Protein AF-A0A439V3S3-F1 (afdb_monomer_lite)

Secondary structure (DSSP, 8-state):
--------EE-SS-B-SSS-BHHHHHHHHHHTSPPSSTHHHHHHHHHHHT---EE---S-SSSPPP------

Structure (mmCIF, N/CA/C/O backbone):
data_AF-A0A439V3S3-F1
#
_entry.id   AF-A0A439V3S3-F1
#
loop_
_atom_site.group_PDB
_atom_site.id
_atom_site.type_symbol
_atom_site.label_atom_id
_atom_site.label_alt_id
_atom_site.label_comp_id
_atom_site.label_asym_id
_atom_site.label_entity_id
_atom_site.label_seq_id
_atom_site.pdbx_PDB_ins_code
_atom_site.Cartn_x
_atom_site.Cartn_y
_atom_site.Cartn_z
_atom_site.occupancy
_atom_site.B_iso_or_equiv
_atom_site.auth_seq_id
_atom_site.auth_comp_id
_atom_site.auth_asym_id
_atom_site.auth_atom_id
_atom_site.pdbx_PDB_model_num
ATOM 1 N N . ILE A 1 1 ? 26.408 4.265 2.813 1.00 78.56 1 ILE A N 1
ATOM 2 C CA . ILE A 1 1 ? 26.266 5.132 1.616 1.00 78.56 1 ILE A CA 1
ATOM 3 C C . ILE A 1 1 ? 24.797 5.151 1.217 1.00 78.56 1 ILE A C 1
ATOM 5 O O . ILE A 1 1 ? 24.201 4.083 1.167 1.00 78.56 1 ILE A O 1
ATOM 9 N N . PHE A 1 2 ? 24.226 6.330 0.966 1.00 89.25 2 PHE A N 1
ATOM 10 C CA . PHE A 1 2 ? 22.875 6.491 0.417 1.00 89.25 2 PHE A CA 1
ATOM 11 C C . PHE A 1 2 ? 22.981 6.907 -1.053 1.00 89.25 2 PHE A C 1
ATOM 13 O O . PHE A 1 2 ? 23.823 7.739 -1.390 1.00 89.25 2 PHE A O 1
ATOM 20 N N . ARG A 1 3 ? 22.168 6.306 -1.929 1.00 91.69 3 ARG A N 1
ATOM 21 C CA . ARG A 1 3 ? 22.143 6.608 -3.367 1.00 91.69 3 ARG A CA 1
ATOM 22 C C . ARG A 1 3 ? 20.732 6.440 -3.919 1.00 91.69 3 ARG A C 1
ATOM 24 O O . ARG A 1 3 ? 20.082 5.431 -3.654 1.00 91.69 3 ARG A O 1
ATOM 31 N N . ASN A 1 4 ? 20.304 7.387 -4.744 1.00 92.31 4 ASN A N 1
ATOM 32 C CA . ASN A 1 4 ? 19.023 7.304 -5.436 1.00 92.31 4 ASN A CA 1
ATOM 33 C C . ASN A 1 4 ? 19.125 6.331 -6.616 1.00 92.31 4 ASN A C 1
ATOM 35 O O . ASN A 1 4 ? 20.088 6.365 -7.382 1.00 92.31 4 ASN A O 1
ATOM 39 N N . THR A 1 5 ? 18.133 5.452 -6.739 1.00 93.94 5 THR A N 1
ATOM 40 C CA . THR A 1 5 ? 18.024 4.431 -7.790 1.00 93.94 5 THR A CA 1
ATOM 41 C C . THR A 1 5 ? 16.573 4.410 -8.269 1.00 93.94 5 THR A C 1
ATOM 43 O O . THR A 1 5 ? 15.687 4.553 -7.422 1.00 93.94 5 THR A O 1
ATOM 46 N N . PRO A 1 6 ? 16.295 4.238 -9.573 1.00 93.62 6 PRO A N 1
ATOM 47 C CA . PRO A 1 6 ? 14.926 4.056 -10.046 1.00 93.62 6 PRO A CA 1
ATOM 48 C C . PRO A 1 6 ? 14.276 2.827 -9.393 1.00 93.62 6 PRO A C 1
ATOM 50 O O . PRO A 1 6 ? 14.916 1.787 -9.220 1.00 93.62 6 PRO A O 1
ATOM 53 N N . GLN A 1 7 ? 13.006 2.954 -9.014 1.00 95.94 7 GLN A N 1
ATOM 54 C CA . GLN A 1 7 ? 12.206 1.891 -8.405 1.00 95.94 7 GLN A CA 1
ATOM 55 C C . GLN A 1 7 ? 10.744 2.015 -8.854 1.00 95.94 7 GLN A C 1
ATOM 57 O O . GLN A 1 7 ? 10.290 3.093 -9.233 1.00 95.94 7 GLN A O 1
ATOM 62 N N . TRP A 1 8 ? 10.011 0.909 -8.778 1.00 95.94 8 TRP A N 1
ATOM 63 C CA . TRP A 1 8 ? 8.574 0.838 -9.017 1.00 95.94 8 TRP A CA 1
ATOM 64 C C . TRP A 1 8 ? 7.813 1.026 -7.706 1.00 95.94 8 TRP A C 1
ATOM 66 O O . TRP A 1 8 ? 8.083 0.331 -6.719 1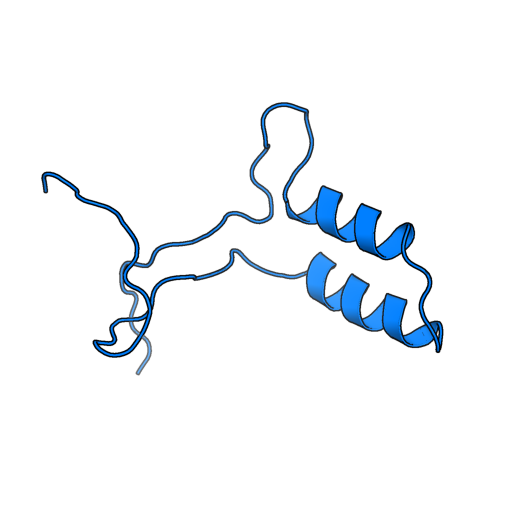.00 95.94 8 TRP A O 1
ATOM 76 N N . PHE A 1 9 ? 6.842 1.937 -7.717 1.00 96.62 9 PHE A N 1
ATOM 77 C CA . PHE A 1 9 ? 6.048 2.311 -6.550 1.00 96.62 9 PHE A CA 1
ATOM 78 C C . PHE A 1 9 ? 4.552 2.162 -6.812 1.00 96.62 9 PHE A C 1
ATOM 80 O O . PHE A 1 9 ? 4.085 2.315 -7.940 1.00 96.62 9 PHE A O 1
ATOM 87 N N . VAL A 1 10 ? 3.803 1.924 -5.740 1.00 96.75 10 VAL A N 1
ATOM 88 C CA . VAL A 1 10 ? 2.357 2.141 -5.682 1.00 96.75 10 VAL A CA 1
ATOM 89 C C . VAL A 1 10 ? 2.103 3.438 -4.929 1.00 96.75 10 VAL A C 1
ATOM 91 O O . VAL A 1 10 ? 2.572 3.596 -3.800 1.00 96.75 10 VAL A O 1
ATOM 94 N N . TYR A 1 11 ? 1.345 4.336 -5.552 1.00 97.38 11 TYR A N 1
ATOM 95 C CA . TYR A 1 11 ? 0.957 5.602 -4.944 1.00 97.38 11 TYR A CA 1
ATOM 96 C C . TYR A 1 11 ? -0.078 5.395 -3.837 1.00 97.38 11 TYR A C 1
ATOM 98 O O . TYR A 1 11 ? -1.101 4.744 -4.062 1.00 97.38 11 TYR A O 1
ATOM 106 N N . MET A 1 12 ? 0.155 5.986 -2.667 1.00 97.81 12 MET A N 1
ATOM 107 C CA . MET A 1 12 ? -0.809 5.945 -1.560 1.00 97.81 12 MET A CA 1
ATOM 108 C C . MET A 1 12 ? -1.899 7.014 -1.695 1.00 97.81 12 MET A C 1
ATOM 110 O O . MET A 1 12 ? -3.058 6.744 -1.375 1.00 97.81 12 MET A O 1
ATOM 114 N N . ASP A 1 13 ? -1.539 8.192 -2.210 1.00 97.62 13 ASP A N 1
ATOM 115 C CA . ASP A 1 13 ? -2.400 9.387 -2.243 1.00 97.62 13 ASP A CA 1
ATOM 116 C C . ASP A 1 13 ? -2.849 9.796 -3.651 1.00 97.62 13 ASP A C 1
ATOM 118 O O . ASP A 1 13 ? -3.462 10.845 -3.835 1.00 97.62 13 ASP A O 1
ATOM 122 N N . LYS A 1 14 ? -2.568 8.972 -4.666 1.00 97.56 14 LYS A N 1
ATOM 123 C CA . LYS A 1 14 ? -3.063 9.225 -6.021 1.00 97.56 14 LYS A CA 1
ATOM 124 C C . LYS A 1 14 ? -4.570 8.972 -6.084 1.00 97.56 14 LYS A C 1
ATOM 126 O O . LYS A 1 14 ? -5.039 7.932 -5.622 1.00 97.56 14 LYS A O 1
ATOM 131 N N . ASP A 1 15 ? -5.288 9.910 -6.697 1.00 97.06 15 ASP A N 1
ATOM 132 C CA . ASP A 1 15 ? -6.714 9.779 -6.996 1.00 97.06 15 ASP A CA 1
ATOM 133 C C . ASP A 1 15 ? -6.965 8.579 -7.928 1.00 97.06 15 ASP A C 1
ATOM 135 O O . ASP A 1 15 ? -6.265 8.394 -8.932 1.00 97.06 15 ASP A O 1
ATOM 139 N N . LEU A 1 16 ? -7.937 7.742 -7.563 1.00 96.31 16 LEU A N 1
ATOM 140 C CA . LEU A 1 16 ? -8.293 6.510 -8.272 1.00 96.31 16 LEU A CA 1
ATOM 141 C C . LEU A 1 16 ? -9.440 6.686 -9.288 1.00 96.31 16 LEU A C 1
ATOM 143 O O . LEU A 1 16 ? -9.921 5.693 -9.833 1.00 96.31 16 LEU A O 1
ATOM 147 N N . GLY A 1 17 ? -9.858 7.921 -9.573 1.00 96.62 17 GLY A N 1
ATOM 148 C CA . GLY A 1 17 ? -10.898 8.290 -10.539 1.00 96.62 17 GLY A CA 1
ATOM 149 C C . GLY A 1 17 ? -12.279 8.549 -9.930 1.00 96.62 17 GLY A C 1
ATOM 150 O O . GLY A 1 17 ? -13.200 8.924 -10.651 1.00 96.62 17 GLY A O 1
ATOM 151 N N . ASP A 1 18 ? -12.433 8.358 -8.622 1.00 97.38 18 ASP A N 1
ATOM 152 C CA . ASP A 1 18 ? -13.686 8.518 -7.874 1.00 97.38 18 ASP A CA 1
ATOM 153 C C . ASP A 1 18 ? -13.543 9.458 -6.662 1.00 97.38 18 ASP A C 1
ATOM 155 O O . ASP A 1 18 ? -14.379 9.440 -5.758 1.00 97.38 18 ASP A O 1
ATOM 159 N N . GLY A 1 19 ? -12.474 10.262 -6.611 1.00 96.44 19 GLY A N 1
ATOM 160 C CA . GLY A 1 19 ? -12.183 11.140 -5.475 1.00 96.44 19 GLY A CA 1
ATOM 161 C C . GLY A 1 19 ? -11.590 10.417 -4.262 1.00 96.44 19 GLY A C 1
ATOM 162 O O . GLY A 1 19 ? -11.392 11.036 -3.215 1.00 96.44 19 GLY A O 1
ATOM 163 N N . THR A 1 20 ? -11.315 9.111 -4.360 1.00 97.81 20 THR A N 1
ATOM 164 C CA . THR A 1 20 ? -10.675 8.335 -3.289 1.00 97.81 20 THR A CA 1
ATOM 165 C C . THR A 1 20 ? -9.228 7.980 -3.626 1.00 97.81 20 THR A C 1
ATOM 167 O O . THR A 1 20 ? -8.818 7.960 -4.786 1.00 97.81 20 THR A O 1
ATOM 170 N N . THR A 1 21 ? -8.443 7.673 -2.592 1.00 98.31 21 THR A N 1
ATOM 171 C CA . THR A 1 21 ? -7.049 7.236 -2.706 1.00 98.31 21 THR A CA 1
ATOM 172 C C . THR A 1 21 ? -6.889 5.845 -2.106 1.00 98.31 21 THR A C 1
ATOM 174 O O . THR A 1 21 ? -7.757 5.354 -1.374 1.00 98.31 21 THR A O 1
ATOM 177 N N . LEU A 1 22 ? -5.757 5.190 -2.372 1.00 97.62 22 LEU A N 1
ATOM 178 C CA . LEU A 1 22 ? -5.460 3.907 -1.736 1.00 97.62 22 LEU A CA 1
ATOM 179 C C . LEU A 1 22 ? -5.421 4.042 -0.205 1.00 97.62 22 LEU A C 1
ATOM 181 O O . LEU A 1 22 ? -5.939 3.173 0.499 1.00 97.62 22 LEU A O 1
ATOM 185 N N . ARG A 1 23 ? -4.872 5.151 0.313 1.00 98.19 23 ARG A N 1
ATOM 186 C CA . ARG A 1 23 ? -4.855 5.449 1.749 1.00 98.19 23 ARG A CA 1
ATOM 187 C C . ARG A 1 23 ? -6.264 5.601 2.314 1.00 98.19 23 ARG A C 1
ATOM 189 O O . ARG A 1 23 ? -6.571 4.951 3.309 1.00 98.19 23 ARG A O 1
ATOM 196 N N . SER A 1 24 ? -7.129 6.412 1.698 1.00 98.19 24 SER A N 1
ATOM 197 C CA . SER A 1 24 ? -8.470 6.656 2.250 1.00 98.19 24 SER A CA 1
ATOM 198 C C . SER A 1 24 ? -9.331 5.392 2.246 1.00 98.19 24 SER A C 1
ATOM 200 O O . SER A 1 24 ? -9.999 5.102 3.241 1.00 98.19 24 SER A O 1
ATOM 202 N N . ARG A 1 25 ? -9.239 4.576 1.186 1.00 98.12 25 ARG A N 1
ATOM 203 C CA . ARG A 1 25 ? -9.895 3.261 1.125 1.00 98.12 25 ARG A CA 1
ATOM 204 C C . ARG A 1 25 ? -9.380 2.311 2.207 1.00 98.12 25 ARG A C 1
ATOM 206 O O . ARG A 1 25 ? -10.182 1.651 2.862 1.00 98.12 25 ARG A O 1
ATOM 213 N N . ALA A 1 26 ? -8.064 2.256 2.423 1.00 98.06 26 ALA A N 1
ATOM 214 C CA . ALA A 1 26 ? -7.470 1.411 3.458 1.00 98.06 26 ALA A CA 1
ATOM 215 C C . ALA A 1 26 ? -7.882 1.847 4.874 1.00 98.06 26 ALA A C 1
ATOM 217 O O . ALA A 1 26 ? -8.245 0.998 5.683 1.00 98.06 26 ALA A O 1
ATOM 218 N N . LEU A 1 27 ? -7.881 3.153 5.165 1.00 98.31 27 LEU A N 1
ATOM 219 C CA . LEU A 1 27 ? -8.326 3.686 6.457 1.00 98.31 27 LEU A CA 1
ATOM 220 C C . LEU A 1 27 ? -9.800 3.374 6.718 1.00 98.31 27 LEU A C 1
ATOM 222 O O . LEU A 1 27 ? -10.132 2.889 7.795 1.00 98.31 27 LEU A O 1
ATOM 226 N N . LYS A 1 28 ? -10.663 3.552 5.711 1.00 98.38 28 LYS A N 1
ATOM 227 C CA . LYS A 1 28 ? -12.072 3.167 5.819 1.00 98.38 28 LYS A CA 1
ATOM 228 C C . LYS A 1 28 ? -12.235 1.670 6.100 1.00 98.38 28 LYS A C 1
ATOM 230 O O . LYS A 1 28 ? -13.003 1.298 6.978 1.00 98.38 28 LYS A O 1
ATOM 235 N N . ALA A 1 29 ? -11.502 0.814 5.390 1.00 98.31 29 ALA A N 1
ATOM 236 C CA . ALA A 1 29 ? -11.573 -0.629 5.607 1.00 98.31 29 ALA A CA 1
ATOM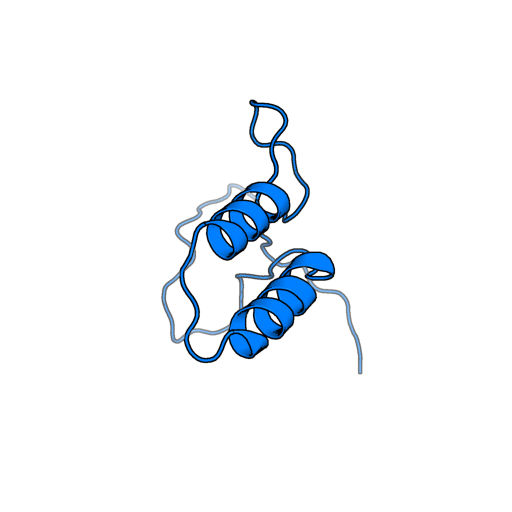 237 C C . ALA A 1 29 ? -11.096 -1.031 7.014 1.00 98.31 29 ALA A C 1
ATOM 239 O O . ALA A 1 29 ? -11.658 -1.944 7.616 1.00 98.31 29 ALA A O 1
ATOM 240 N N . ILE A 1 30 ? -10.084 -0.341 7.554 1.00 98.06 30 ILE A N 1
ATOM 241 C CA . ILE A 1 30 ? -9.647 -0.509 8.945 1.00 98.06 30 ILE A CA 1
ATOM 242 C C . ILE A 1 30 ? -10.775 -0.118 9.906 1.00 98.06 30 ILE A C 1
ATOM 244 O O . ILE A 1 30 ? -11.040 -0.865 10.842 1.00 98.06 30 ILE A O 1
ATOM 248 N N . ASP A 1 31 ? -11.462 0.999 9.670 1.00 97.50 31 ASP A N 1
ATOM 249 C CA . ASP A 1 31 ? -12.562 1.453 10.530 1.00 97.50 31 ASP A CA 1
ATOM 250 C C . ASP A 1 31 ? -13.781 0.520 10.499 1.00 97.50 31 ASP A C 1
ATOM 252 O O . ASP A 1 31 ? -14.417 0.306 11.530 1.00 97.50 31 ASP A O 1
ATOM 256 N N . ASP A 1 32 ? -14.072 -0.079 9.343 1.00 98.00 32 ASP A N 1
ATOM 257 C CA . ASP A 1 32 ? -15.173 -1.034 9.171 1.00 98.00 32 ASP A CA 1
ATOM 258 C C . ASP A 1 32 ? -14.845 -2.434 9.748 1.00 98.00 32 ASP A C 1
ATOM 260 O O . ASP A 1 32 ? -15.721 -3.297 9.849 1.00 98.00 32 ASP A O 1
ATOM 264 N N . THR A 1 33 ? -13.586 -2.693 10.122 1.00 98.00 33 THR A N 1
ATOM 265 C CA . THR A 1 33 ? -13.124 -4.005 10.597 1.00 98.00 33 THR A CA 1
ATOM 266 C C . THR A 1 33 ? -13.181 -4.106 12.122 1.00 98.00 33 THR A C 1
ATOM 268 O O . THR A 1 33 ? -12.707 -3.238 12.849 1.00 98.00 33 THR A O 1
ATOM 271 N N . ARG A 1 34 ? -13.688 -5.228 12.648 1.00 97.50 34 ARG A N 1
ATOM 272 C CA . ARG A 1 34 ? -13.653 -5.520 14.091 1.00 97.50 34 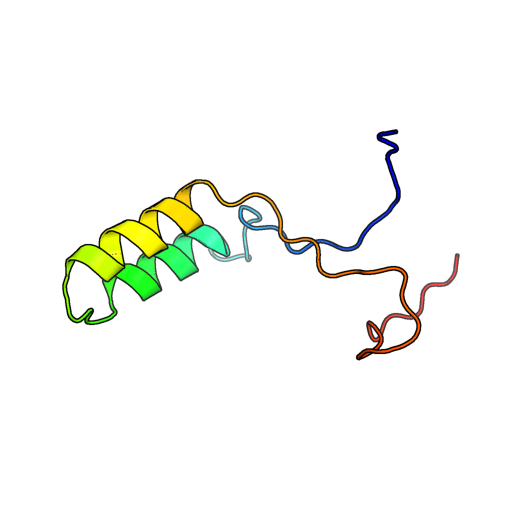ARG A CA 1
ATOM 273 C C . ARG A 1 34 ? -12.255 -5.968 14.531 1.00 97.50 34 ARG A C 1
ATOM 275 O O . ARG A 1 34 ? -11.792 -7.031 14.124 1.00 97.50 34 ARG A O 1
ATOM 282 N N . PHE A 1 35 ? -11.646 -5.234 15.463 1.00 97.75 35 PHE A N 1
ATOM 283 C CA . PHE A 1 35 ? -10.369 -5.599 16.090 1.00 97.75 35 PHE A CA 1
ATOM 284 C C . PHE A 1 35 ? -10.550 -6.172 17.498 1.00 97.75 35 PHE A C 1
ATOM 286 O O . PHE A 1 35 ? -11.350 -5.679 18.294 1.00 97.75 35 PHE A O 1
ATOM 293 N N . VAL A 1 36 ? -9.760 -7.196 17.832 1.00 96.62 36 VAL A N 1
ATOM 294 C CA . VAL A 1 36 ? -9.674 -7.760 19.186 1.00 96.62 36 VAL A CA 1
ATOM 295 C C . VAL A 1 36 ? -8.195 -8.016 19.517 1.00 96.62 36 VAL A C 1
ATOM 297 O O . VAL A 1 36 ? -7.596 -8.890 18.893 1.00 96.62 36 VAL A O 1
ATOM 300 N N . PRO A 1 37 ? -7.584 -7.282 20.470 1.00 95.81 37 PRO A N 1
ATOM 301 C CA . PRO A 1 37 ? -8.137 -6.152 21.227 1.00 95.81 37 PRO A CA 1
ATOM 302 C C . PRO A 1 37 ? -8.273 -4.871 20.379 1.00 95.81 37 PRO A C 1
ATOM 304 O O . PRO A 1 37 ? -7.554 -4.687 19.398 1.00 95.81 37 PRO A O 1
ATOM 307 N N . ALA A 1 38 ? -9.140 -3.943 20.805 1.00 94.06 38 ALA A N 1
ATOM 308 C CA . ALA A 1 38 ? -9.423 -2.690 20.087 1.00 94.06 38 ALA A CA 1
ATOM 309 C C . ALA A 1 38 ? -8.172 -1.825 19.830 1.00 94.06 38 ALA A C 1
ATOM 311 O O . ALA A 1 38 ? -8.049 -1.192 18.786 1.00 94.06 38 ALA A O 1
ATOM 312 N N . ALA A 1 39 ? -7.187 -1.865 20.733 1.00 96.12 39 ALA A N 1
ATOM 313 C CA . ALA A 1 39 ? -5.918 -1.151 20.569 1.00 96.12 39 ALA A CA 1
ATOM 314 C C . ALA A 1 39 ? -5.143 -1.538 19.290 1.00 96.12 39 ALA A C 1
ATOM 316 O O . ALA A 1 39 ? -4.310 -0.760 18.824 1.00 96.12 39 ALA A O 1
ATOM 317 N N . GLY A 1 40 ? -5.406 -2.715 18.706 1.00 97.25 40 GLY A N 1
ATOM 318 C CA . GLY A 1 40 ? -4.826 -3.123 17.426 1.00 97.25 40 GLY A CA 1
ATOM 319 C C . GLY A 1 40 ? -5.237 -2.214 16.265 1.00 97.25 40 GLY A C 1
ATOM 320 O O . GLY A 1 40 ? -4.400 -1.915 15.413 1.00 97.25 40 GLY A O 1
ATOM 321 N N . GLN A 1 41 ? -6.475 -1.707 16.281 1.00 97.69 41 GLN A N 1
ATOM 322 C CA . GLN A 1 41 ? -6.991 -0.802 15.253 1.00 97.69 41 GLN A CA 1
ATOM 323 C C . GLN A 1 41 ? -6.193 0.501 15.221 1.00 97.69 41 GLN A C 1
ATOM 325 O O . GLN A 1 41 ? -5.709 0.903 14.168 1.00 97.69 41 GLN A O 1
ATOM 330 N N . ASN A 1 42 ? -5.966 1.115 16.384 1.00 96.25 42 ASN A N 1
ATOM 331 C CA . ASN A 1 42 ? -5.235 2.381 16.475 1.00 96.25 42 ASN A CA 1
ATOM 332 C C . ASN A 1 42 ? -3.806 2.255 15.928 1.00 96.25 42 ASN A C 1
ATOM 334 O O . ASN A 1 42 ? -3.314 3.163 15.265 1.00 96.25 42 ASN A O 1
ATOM 338 N N . ARG A 1 43 ? -3.149 1.111 16.160 1.00 96.31 43 ARG A N 1
ATOM 339 C CA . ARG A 1 43 ? -1.782 0.863 15.678 1.00 96.31 43 ARG A CA 1
ATOM 340 C C . ARG A 1 43 ? -1.715 0.745 14.158 1.00 96.31 43 ARG A C 1
ATOM 342 O O . ARG A 1 43 ? -0.876 1.396 13.542 1.00 96.31 43 ARG A O 1
ATOM 349 N N . ILE A 1 44 ? -2.574 -0.081 13.553 1.00 97.12 44 ILE A N 1
ATOM 350 C CA . ILE A 1 44 ? -2.571 -0.248 12.092 1.00 97.12 44 ILE A CA 1
ATOM 351 C C . ILE A 1 44 ? -3.062 1.019 11.393 1.00 97.12 44 ILE A C 1
ATOM 353 O O . ILE A 1 44 ? -2.504 1.400 10.369 1.00 97.12 44 ILE A O 1
ATOM 357 N N . ARG A 1 45 ? -4.044 1.711 11.978 1.00 97.75 45 ARG A N 1
ATOM 358 C CA . ARG A 1 45 ? -4.538 2.981 11.458 1.00 97.75 45 ARG A CA 1
ATOM 359 C C . ARG A 1 45 ? -3.422 4.024 11.407 1.00 97.75 45 ARG A C 1
ATOM 361 O O . ARG A 1 45 ? -3.144 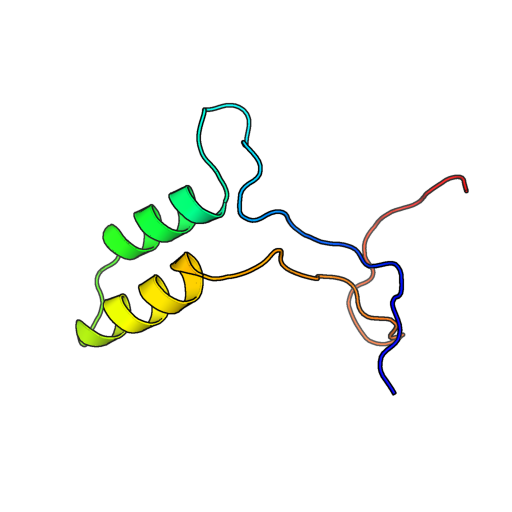4.522 10.323 1.00 97.75 45 ARG A O 1
ATOM 368 N N . ALA A 1 46 ? -2.720 4.259 12.518 1.00 97.19 46 ALA A N 1
ATOM 369 C CA . ALA A 1 46 ? -1.602 5.207 12.575 1.00 97.19 46 ALA A CA 1
ATOM 370 C C . ALA A 1 46 ? -0.483 4.853 11.577 1.00 97.19 46 ALA A C 1
ATOM 372 O O . ALA A 1 46 ? 0.044 5.723 10.890 1.00 97.19 46 ALA A O 1
ATOM 373 N N . MET A 1 47 ? -0.165 3.559 11.425 1.00 96.88 47 MET A N 1
ATOM 374 C CA . MET A 1 47 ? 0.802 3.103 10.420 1.00 96.88 47 MET A CA 1
ATOM 375 C C . MET A 1 47 ? 0.376 3.487 8.995 1.00 96.88 47 MET A C 1
ATOM 377 O O . MET A 1 47 ? 1.224 3.852 8.183 1.00 96.88 47 MET A O 1
ATOM 381 N N . ILE A 1 48 ? -0.913 3.367 8.664 1.00 97.75 48 ILE A N 1
ATOM 382 C CA . ILE A 1 48 ? -1.431 3.678 7.328 1.00 97.75 48 ILE A CA 1
ATOM 383 C C . ILE A 1 48 ? -1.630 5.180 7.123 1.00 97.75 48 ILE A C 1
ATOM 385 O O . ILE A 1 48 ? -1.456 5.629 5.996 1.00 97.75 48 ILE A O 1
ATOM 389 N N . GLU A 1 49 ? -1.933 5.967 8.154 1.00 97.06 49 GLU A N 1
ATOM 390 C CA . GLU A 1 49 ? -2.088 7.426 8.035 1.00 97.0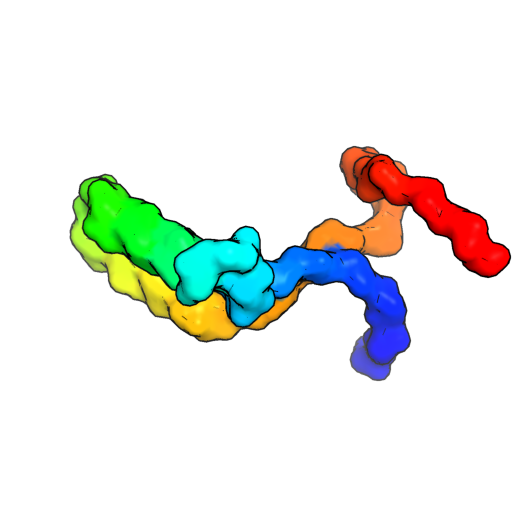6 49 GLU A CA 1
ATOM 391 C C . GLU A 1 49 ? -0.813 8.095 7.505 1.00 97.06 49 GLU A C 1
ATOM 393 O O . GLU A 1 49 ? -0.893 8.891 6.574 1.00 97.06 49 GLU A O 1
ATOM 398 N N . GLU A 1 50 ? 0.364 7.688 7.985 1.00 94.88 50 GLU A N 1
ATOM 399 C CA . GLU A 1 50 ? 1.648 8.308 7.612 1.00 94.88 50 GLU A CA 1
ATOM 400 C C . GLU A 1 50 ? 2.449 7.513 6.564 1.00 94.88 50 GLU A C 1
ATOM 402 O O . GLU A 1 50 ? 3.572 7.871 6.206 1.00 94.88 50 GLU A O 1
ATOM 407 N N . ARG A 1 51 ? 1.898 6.408 6.049 1.00 96.44 51 ARG A N 1
ATOM 408 C CA . ARG A 1 51 ? 2.621 5.512 5.136 1.00 96.44 51 ARG A CA 1
ATOM 409 C C . ARG A 1 51 ? 3.033 6.214 3.831 1.00 96.44 51 ARG A C 1
ATOM 411 O O . ARG A 1 51 ? 2.141 6.655 3.116 1.00 96.44 51 ARG A O 1
ATOM 418 N N . PRO A 1 52 ? 4.317 6.259 3.445 1.00 97.00 52 PRO A N 1
ATOM 419 C CA . PRO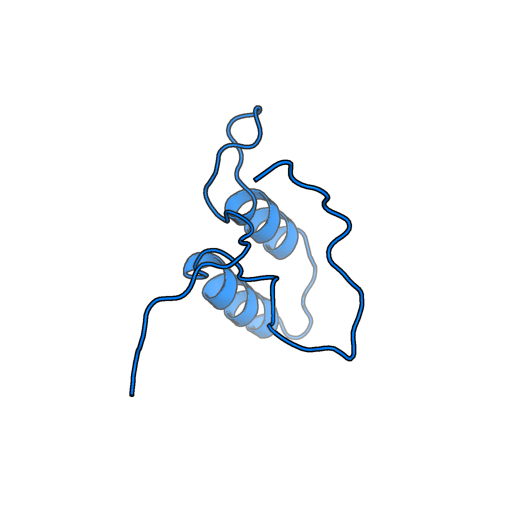 A 1 52 ? 4.718 6.789 2.141 1.00 97.00 52 PRO A CA 1
ATOM 420 C C . PRO A 1 52 ? 4.355 5.825 1.000 1.00 97.00 52 PRO A C 1
ATOM 422 O O . PRO A 1 52 ? 3.932 4.688 1.240 1.00 97.00 52 PRO A O 1
ATOM 425 N N . ASP A 1 53 ? 4.582 6.259 -0.242 1.00 97.38 53 ASP A N 1
ATOM 426 C CA . ASP A 1 53 ? 4.425 5.418 -1.430 1.00 97.38 53 ASP A CA 1
ATOM 427 C C . ASP A 1 53 ? 5.157 4.081 -1.286 1.00 97.38 53 ASP A C 1
ATOM 429 O O . ASP A 1 53 ? 6.294 3.980 -0.806 1.00 97.38 53 ASP A O 1
ATOM 433 N N . TRP A 1 54 ? 4.479 3.012 -1.692 1.00 97.06 54 TRP A N 1
ATOM 434 C CA . TRP A 1 54 ? 4.942 1.665 -1.419 1.00 97.06 54 TRP A CA 1
ATOM 435 C C . TRP A 1 54 ? 5.866 1.170 -2.528 1.00 97.06 54 TRP A C 1
ATOM 437 O O . TRP A 1 54 ? 5.431 0.888 -3.641 1.00 97.06 54 TRP A O 1
ATOM 447 N N . VAL A 1 55 ? 7.152 1.012 -2.206 1.00 96.94 55 VAL A N 1
ATOM 448 C CA . VAL A 1 55 ? 8.141 0.457 -3.137 1.00 96.94 55 VAL A CA 1
ATOM 449 C C . VAL A 1 55 ? 7.976 -1.057 -3.304 1.00 96.94 55 VAL A C 1
ATOM 451 O O . VAL A 1 55 ? 8.206 -1.844 -2.374 1.00 96.94 55 VAL A O 1
ATOM 454 N N . LEU A 1 56 ? 7.610 -1.478 -4.513 1.00 95.56 56 LEU A N 1
ATOM 455 C CA . LEU A 1 56 ? 7.387 -2.883 -4.856 1.00 95.56 56 LEU A CA 1
ATOM 456 C C . LEU A 1 56 ? 8.660 -3.568 -5.344 1.00 95.56 56 LEU A C 1
ATOM 458 O O . LEU A 1 56 ? 8.941 -4.703 -4.963 1.00 95.56 56 LEU A O 1
ATOM 462 N N . SER A 1 57 ? 9.451 -2.887 -6.173 1.00 96.69 57 SER A N 1
ATOM 463 C CA . SER A 1 57 ? 10.599 -3.513 -6.826 1.00 96.69 57 SER A CA 1
ATOM 464 C C . SER A 1 57 ? 11.753 -3.786 -5.871 1.00 96.69 57 SER A C 1
ATOM 466 O O . SER A 1 57 ? 12.005 -3.052 -4.912 1.00 96.69 57 SER A O 1
ATOM 468 N N . ARG A 1 58 ? 12.486 -4.862 -6.154 1.00 96.44 58 ARG A N 1
ATOM 469 C CA . ARG A 1 58 ? 13.770 -5.201 -5.539 1.00 96.44 58 ARG A CA 1
ATOM 470 C C . ARG A 1 58 ? 14.701 -5.695 -6.638 1.00 96.44 58 ARG A C 1
ATOM 472 O O . ARG A 1 58 ? 14.290 -6.487 -7.478 1.00 96.44 58 ARG A O 1
ATOM 479 N N . GLN A 1 59 ? 15.960 -5.269 -6.616 1.00 95.44 59 GLN A N 1
ATOM 480 C CA . GLN A 1 59 ? 16.988 -5.756 -7.540 1.00 95.44 59 GLN A CA 1
ATOM 481 C C . GLN A 1 59 ? 17.494 -7.129 -7.060 1.00 95.44 59 GLN A C 1
ATOM 483 O O . GLN A 1 59 ? 18.533 -7.231 -6.408 1.00 95.44 59 GLN A O 1
ATOM 488 N N . ARG A 1 60 ? 16.703 -8.185 -7.294 1.00 96.00 60 ARG A N 1
ATOM 489 C CA . ARG A 1 60 ? 16.977 -9.571 -6.872 1.00 96.00 60 ARG A CA 1
ATOM 490 C C . ARG A 1 60 ? 16.534 -10.557 -7.952 1.00 96.00 60 ARG A C 1
ATOM 492 O O . ARG A 1 60 ? 15.553 -10.310 -8.639 1.00 96.00 60 ARG A O 1
ATOM 499 N N . ALA A 1 61 ? 17.240 -11.683 -8.054 1.00 95.38 61 ALA A N 1
ATOM 500 C CA . ALA A 1 61 ? 16.914 -12.751 -9.003 1.00 95.38 61 ALA A CA 1
ATOM 501 C C . ALA A 1 61 ? 15.887 -13.765 -8.461 1.00 95.38 61 ALA A C 1
ATOM 503 O O . ALA A 1 61 ? 15.181 -14.389 -9.242 1.00 95.38 61 ALA A O 1
ATOM 504 N N . TRP A 1 62 ? 15.799 -13.937 -7.135 1.00 97.25 62 TRP A N 1
ATOM 505 C CA . TRP A 1 62 ? 14.850 -14.862 -6.509 1.00 97.25 62 TRP A CA 1
ATOM 506 C C . TRP A 1 62 ? 13.599 -14.123 -6.027 1.00 97.25 62 TRP A C 1
ATOM 508 O O . TRP A 1 62 ? 13.677 -13.293 -5.118 1.00 97.25 62 TRP A O 1
ATOM 518 N N . GLY A 1 63 ? 12.458 -14.429 -6.641 1.00 96.44 63 GLY A N 1
ATOM 519 C CA . GLY A 1 63 ? 11.165 -13.809 -6.366 1.00 96.44 63 GLY A CA 1
ATOM 520 C C . GLY A 1 63 ? 10.248 -13.866 -7.586 1.00 96.44 63 GLY A C 1
ATOM 521 O O . GLY A 1 63 ? 10.604 -14.438 -8.614 1.00 96.44 63 GLY A O 1
ATOM 522 N N . VAL A 1 64 ? 9.065 -13.262 -7.475 1.00 97.50 64 VAL A N 1
ATOM 523 C CA . VAL A 1 64 ? 8.141 -13.112 -8.607 1.00 97.50 64 VAL A CA 1
ATOM 524 C C . VAL A 1 64 ? 8.566 -11.891 -9.435 1.00 97.50 64 VAL A C 1
ATOM 526 O O . VAL A 1 64 ? 8.661 -10.799 -8.864 1.00 97.50 64 VAL A O 1
ATOM 529 N N . PRO A 1 65 ? 8.827 -12.030 -10.749 1.00 96.00 65 PRO A N 1
ATOM 530 C CA . PRO A 1 65 ? 9.136 -10.890 -11.607 1.00 96.00 65 PRO A CA 1
ATOM 531 C C . PRO A 1 65 ? 7.953 -9.924 -11.718 1.00 96.00 65 PRO A C 1
ATOM 533 O O . PRO A 1 65 ? 6.796 -10.343 -11.754 1.00 96.00 65 PRO A O 1
ATOM 536 N N . ILE A 1 66 ? 8.238 -8.625 -11.832 1.00 95.31 66 ILE A N 1
ATOM 537 C CA . ILE A 1 66 ? 7.217 -7.648 -12.223 1.00 95.31 66 ILE A CA 1
ATOM 538 C C . ILE A 1 66 ? 6.938 -7.870 -13.710 1.00 95.31 66 ILE A C 1
ATOM 540 O O . ILE A 1 66 ? 7.840 -7.713 -14.530 1.00 95.31 66 ILE A O 1
ATOM 544 N N . ALA A 1 67 ? 5.708 -8.261 -14.046 1.00 95.81 67 ALA A N 1
ATOM 545 C CA . ALA A 1 67 ? 5.284 -8.577 -15.410 1.00 95.81 67 ALA A CA 1
ATOM 546 C C . ALA A 1 67 ? 5.118 -7.304 -16.261 1.00 95.81 67 ALA A C 1
ATOM 548 O O . ALA A 1 67 ? 4.007 -6.900 -16.594 1.00 95.81 67 ALA A O 1
ATOM 549 N N . VAL A 1 68 ? 6.236 -6.650 -16.571 1.00 93.25 68 VAL A N 1
ATOM 550 C CA . VAL A 1 68 ? 6.315 -5.432 -17.380 1.00 93.25 68 VAL A CA 1
ATOM 551 C C . VAL A 1 68 ? 7.385 -5.623 -18.446 1.00 93.25 68 VAL A C 1
ATOM 553 O O . VAL A 1 68 ? 8.508 -6.025 -18.148 1.00 93.25 68 VAL A O 1
ATOM 556 N N . PHE A 1 69 ? 7.029 -5.284 -19.679 1.00 93.44 69 PHE A N 1
ATOM 557 C CA . PHE A 1 69 ? 7.957 -5.074 -20.783 1.00 93.44 69 PHE A CA 1
ATOM 558 C C . PHE A 1 69 ? 7.911 -3.587 -21.124 1.00 93.44 69 PHE A C 1
ATOM 560 O O . PHE A 1 69 ? 6.836 -2.987 -21.114 1.00 93.44 69 PHE A O 1
ATOM 567 N N . ALA A 1 70 ? 9.065 -2.988 -21.380 1.00 86.44 70 ALA A N 1
ATOM 568 C CA . ALA A 1 70 ? 9.167 -1.600 -21.798 1.00 86.44 70 ALA A CA 1
ATOM 569 C C . ALA A 1 70 ? 10.109 -1.543 -22.998 1.00 86.44 70 ALA A C 1
ATOM 571 O O . ALA A 1 70 ? 11.193 -2.125 -22.938 1.00 86.44 70 ALA A O 1
ATOM 572 N N . ASP A 1 71 ? 9.693 -0.850 -24.054 1.00 85.00 71 ASP A N 1
ATOM 573 C CA . ASP A 1 71 ? 10.620 -0.383 -25.078 1.00 85.00 71 ASP A CA 1
ATOM 574 C C . ASP A 1 71 ? 11.339 0.824 -24.481 1.00 85.00 71 ASP A C 1
ATOM 576 O O . ASP A 1 71 ? 10.716 1.851 -24.195 1.00 85.00 71 ASP A O 1
ATOM 580 N N . VAL A 1 72 ? 12.623 0.645 -24.181 1.00 60.41 72 VAL A N 1
ATOM 581 C CA . VAL A 1 72 ? 13.480 1.679 -23.586 1.00 60.41 72 VAL A CA 1
ATOM 582 C C . VAL A 1 72 ? 14.322 2.324 -24.671 1.00 60.41 72 VAL A C 1
ATOM 584 O O . VAL A 1 72 ? 14.895 1.561 -25.480 1.00 60.41 72 VAL A O 1
#

Foldseek 3Di:
DDDDDDFDWAAQADDPPPRDGVLRVVLVVLVVDDDVVPVVSVVVNVCSVPPGIGTDDDPDDPDDDDPDDDDD

Radius of gyration: 16.4 Å; chains: 1; bounding box: 41×26×46 Å

Sequence (72 aa):
IFRNTPQWFVYMDKDLGDGTTLRSRALKAIDDTRFVPAAGQNRIRAMIEERPDWVLSRQRAWGVPIAVFADV

pLDDT: mean 95.46, std 5.24, range [60.41, 98.38]